Protein AF-A0A814EZA2-F1 (afdb_monomer_lite)

Secondary structure (DSSP, 8-state):
--EEEEETTS-EEEEEEETTEEEEEEE-TTSS-EEEEEEEEETTEEEEE-EEESSS------EEEEEEEETTEEEEEEESSSS-S-EEEEE--

pLDDT: mean 82.35, std 10.91, range [55.25, 95.44]

Sequence (93 aa):
MSGCWEGDDGSCYMIGTCQTQIYWLAIDKNNRWAHVRVGTYNNNIISMNWDDLIIGQNRIHDAIECRIISSNKILIVKCIHGQFLTKELTKKS

Structure (mmCIF, N/CA/C/O backbone):
data_AF-A0A814EZA2-F1
#
_entry.id   AF-A0A814EZA2-F1
#
loop_
_atom_site.group_PDB
_atom_site.id
_atom_site.type_symbol
_atom_site.label_atom_id
_atom_site.label_alt_id
_atom_site.label_comp_id
_atom_site.label_asym_id
_atom_site.label_entity_id
_atom_site.label_seq_id
_atom_site.pdbx_PDB_ins_code
_atom_site.Cartn_x
_atom_site.Cartn_y
_atom_site.Cartn_z
_atom_site.occupancy
_atom_site.B_iso_or_equiv
_atom_site.auth_seq_id
_atom_site.auth_comp_id
_atom_site.auth_asym_id
_atom_site.auth_atom_id
_atom_site.pdbx_PDB_model_num
ATOM 1 N N . MET A 1 1 ? -9.559 3.215 8.098 1.00 78.69 1 MET A N 1
ATOM 2 C CA . MET A 1 1 ? -8.122 3.341 7.760 1.00 78.69 1 MET A CA 1
ATOM 3 C C . MET A 1 1 ? -7.867 4.304 6.612 1.00 78.69 1 MET A C 1
ATOM 5 O O . MET A 1 1 ? -6.732 4.724 6.436 1.00 78.69 1 MET A O 1
ATOM 9 N N . SER A 1 2 ? -8.900 4.663 5.847 1.00 90.31 2 SER A N 1
ATOM 10 C CA . SER A 1 2 ? -8.745 5.487 4.657 1.00 90.31 2 SER A CA 1
ATOM 11 C C . SER A 1 2 ? -7.995 6.804 4.909 1.00 90.31 2 SER A C 1
ATOM 13 O O . SER A 1 2 ? -8.186 7.444 5.954 1.00 90.31 2 SER A O 1
ATOM 15 N N . GLY A 1 3 ? -7.132 7.187 3.970 1.00 92.12 3 GLY A N 1
ATOM 16 C CA . GLY A 1 3 ? -6.397 8.449 3.984 1.00 92.12 3 GLY A CA 1
ATOM 17 C C . GLY A 1 3 ? -5.121 8.428 3.145 1.00 92.12 3 GLY A C 1
ATOM 18 O O . GLY A 1 3 ? -4.796 7.433 2.495 1.00 92.12 3 GLY A O 1
ATOM 19 N N . CYS A 1 4 ? -4.398 9.544 3.204 1.00 93.94 4 CYS A N 1
ATOM 20 C CA . CYS A 1 4 ? -3.062 9.685 2.642 1.00 93.94 4 CYS A CA 1
ATOM 21 C C . CYS A 1 4 ? -2.013 9.377 3.710 1.00 93.94 4 CYS A C 1
ATOM 23 O O . CYS A 1 4 ? -2.142 9.769 4.871 1.00 93.94 4 CYS A O 1
ATOM 25 N N . TRP A 1 5 ? -0.968 8.683 3.301 1.00 94.88 5 TRP A N 1
ATOM 26 C CA . TRP A 1 5 ? 0.111 8.201 4.140 1.00 94.88 5 TRP A CA 1
ATOM 27 C C . TRP A 1 5 ? 1.437 8.535 3.468 1.00 94.88 5 TRP A C 1
ATOM 29 O O . TRP A 1 5 ? 1.521 8.642 2.243 1.00 94.88 5 TRP A O 1
ATOM 39 N N . GLU A 1 6 ? 2.467 8.719 4.276 1.00 95.44 6 GLU A N 1
ATOM 40 C CA . GLU A 1 6 ? 3.831 8.957 3.825 1.00 95.44 6 GLU A CA 1
ATOM 41 C C . GLU A 1 6 ? 4.721 7.815 4.291 1.00 95.44 6 GLU A C 1
ATOM 43 O O . GLU A 1 6 ? 4.675 7.432 5.461 1.00 95.44 6 GLU A O 1
ATOM 48 N N . GLY A 1 7 ? 5.497 7.256 3.367 1.00 90.94 7 GLY A N 1
ATOM 49 C CA . GLY A 1 7 ? 6.547 6.310 3.713 1.00 90.94 7 GLY A CA 1
ATOM 50 C C . GLY A 1 7 ? 7.775 7.019 4.268 1.00 90.94 7 GLY A C 1
ATOM 51 O O . GLY A 1 7 ? 8.028 8.177 3.948 1.00 90.94 7 GLY A O 1
ATOM 52 N N . ASP A 1 8 ? 8.580 6.300 5.042 1.00 90.81 8 ASP A N 1
ATOM 53 C CA . ASP A 1 8 ? 9.908 6.749 5.492 1.00 90.81 8 ASP A CA 1
ATOM 54 C C . ASP A 1 8 ? 10.858 7.189 4.353 1.00 90.81 8 ASP A C 1
ATOM 56 O O . ASP A 1 8 ? 11.803 7.946 4.570 1.00 90.81 8 ASP A O 1
ATOM 60 N N . ASP A 1 9 ? 10.586 6.774 3.116 1.00 86.62 9 ASP A N 1
ATOM 61 C CA . ASP A 1 9 ? 11.292 7.176 1.901 1.00 86.62 9 ASP A CA 1
ATOM 62 C C . ASP A 1 9 ? 10.793 8.504 1.297 1.00 86.62 9 ASP A C 1
ATOM 64 O O . ASP A 1 9 ? 11.379 9.004 0.325 1.00 86.62 9 ASP A O 1
ATOM 68 N N . GLY A 1 10 ? 9.740 9.084 1.876 1.00 91.00 10 GLY A N 1
ATOM 69 C CA . GLY A 1 10 ? 9.018 10.272 1.417 1.00 91.00 10 GLY A CA 1
ATOM 70 C C . GLY A 1 10 ? 7.970 9.988 0.336 1.00 91.00 10 GLY A C 1
ATOM 71 O O . GLY A 1 10 ? 7.390 10.926 -0.207 1.00 91.00 10 GLY A O 1
ATOM 72 N N . SER A 1 11 ? 7.741 8.721 -0.021 1.00 92.62 11 SER A N 1
ATOM 73 C CA . SER A 1 11 ? 6.755 8.347 -1.041 1.00 92.62 11 SER A CA 1
ATOM 74 C C . SER A 1 11 ? 5.326 8.496 -0.515 1.00 92.62 11 SER A C 1
ATOM 76 O O . SER A 1 11 ? 5.070 8.380 0.686 1.00 92.62 11 SER A O 1
ATOM 78 N N . CYS A 1 12 ? 4.381 8.753 -1.417 1.00 94.31 12 CYS A N 1
ATOM 79 C CA . CYS A 1 12 ? 2.978 8.979 -1.084 1.00 94.31 12 CYS A CA 1
ATOM 80 C C . CYS A 1 12 ? 2.166 7.695 -1.252 1.00 94.31 12 CYS A C 1
ATOM 82 O O . CYS A 1 12 ? 2.305 6.999 -2.254 1.00 94.31 12 CYS A O 1
ATOM 84 N N . TYR A 1 13 ? 1.285 7.407 -0.298 1.00 93.62 13 TYR A N 1
ATOM 85 C CA . TYR A 1 13 ? 0.419 6.234 -0.305 1.00 93.62 13 TYR A CA 1
ATOM 86 C C . TYR A 1 13 ? -1.020 6.669 -0.020 1.00 93.62 13 TYR A C 1
ATOM 88 O O . TYR A 1 13 ? -1.331 7.208 1.038 1.00 93.62 13 TYR A O 1
ATOM 96 N N . MET A 1 14 ? -1.923 6.432 -0.959 1.00 94.81 14 MET A N 1
ATOM 97 C CA . MET A 1 14 ? -3.361 6.598 -0.804 1.00 94.81 14 MET A CA 1
ATOM 98 C C . MET A 1 14 ? -3.965 5.232 -0.496 1.00 94.81 14 MET A C 1
ATOM 100 O O . MET A 1 14 ? -3.944 4.323 -1.326 1.00 94.81 14 MET A O 1
ATOM 104 N N . ILE A 1 15 ? -4.486 5.088 0.718 1.00 92.94 15 ILE A N 1
ATOM 105 C CA . ILE A 1 15 ? -5.066 3.837 1.199 1.00 92.94 15 ILE A CA 1
ATOM 106 C C . ILE A 1 15 ? -6.546 4.078 1.461 1.00 92.94 15 ILE A C 1
ATOM 108 O O . ILE A 1 15 ? -6.907 5.033 2.145 1.00 92.94 15 ILE A O 1
ATOM 112 N N . GLY A 1 16 ? -7.407 3.210 0.939 1.00 91.44 16 GLY A N 1
ATOM 113 C CA . GLY A 1 16 ? -8.846 3.189 1.190 1.00 91.44 16 GLY A CA 1
ATOM 114 C C . GLY A 1 16 ? -9.279 1.835 1.738 1.00 91.44 16 GLY A C 1
ATOM 115 O O . GLY A 1 16 ? -8.735 0.809 1.354 1.00 91.44 16 GLY A O 1
ATOM 116 N N . THR A 1 17 ? -10.262 1.804 2.633 1.00 89.88 17 THR A N 1
ATOM 117 C CA . THR A 1 17 ? -10.831 0.548 3.152 1.00 89.88 17 THR A CA 1
ATOM 118 C C . THR A 1 17 ? -12.342 0.530 2.989 1.00 89.88 17 THR A C 1
ATOM 120 O O . THR A 1 17 ? -12.990 1.512 3.352 1.00 89.88 17 THR A O 1
ATOM 123 N N . CYS A 1 18 ? -12.894 -0.587 2.510 1.00 88.38 18 CYS A N 1
ATOM 124 C CA . CYS A 1 18 ? -14.333 -0.846 2.447 1.00 88.38 18 CYS A CA 1
ATOM 125 C C . CYS A 1 18 ? -14.598 -2.315 2.806 1.00 88.38 18 CYS A C 1
ATOM 127 O O . CYS A 1 18 ? -14.109 -3.207 2.119 1.00 88.38 18 CYS A O 1
ATOM 129 N N . GLN A 1 19 ? -15.360 -2.574 3.872 1.00 88.38 19 GLN A N 1
ATOM 130 C CA . GLN A 1 19 ? -15.601 -3.930 4.393 1.00 88.38 19 GLN A CA 1
ATOM 131 C C . GLN A 1 19 ? -14.293 -4.699 4.644 1.00 88.38 19 GLN A C 1
ATOM 133 O O . GLN A 1 19 ? -13.532 -4.288 5.502 1.00 88.38 19 GLN A O 1
ATOM 138 N N . THR A 1 20 ? -14.018 -5.790 3.927 1.00 87.94 20 THR A N 1
ATOM 139 C CA . THR A 1 20 ? -12.764 -6.560 4.022 1.00 87.94 20 THR A CA 1
ATOM 140 C C . THR A 1 20 ? -11.765 -6.201 2.924 1.00 87.94 20 THR A C 1
ATOM 142 O O . THR A 1 20 ? -10.694 -6.799 2.846 1.00 87.94 20 THR A O 1
ATOM 145 N N . GLN A 1 21 ? -12.096 -5.234 2.066 1.00 91.06 21 GLN A N 1
ATOM 146 C CA . GLN A 1 21 ? -11.257 -4.799 0.959 1.00 91.06 21 GLN A CA 1
ATOM 147 C C . GLN A 1 21 ? -10.392 -3.605 1.343 1.00 91.06 21 GLN A C 1
ATOM 149 O O . GLN A 1 21 ? -10.816 -2.689 2.057 1.00 91.06 21 GLN A O 1
ATOM 154 N N . ILE A 1 22 ? -9.182 -3.598 0.796 1.00 91.31 22 ILE A N 1
ATOM 155 C CA . ILE A 1 22 ? -8.252 -2.480 0.859 1.00 91.31 22 ILE A CA 1
ATOM 156 C C . ILE A 1 22 ? -7.877 -2.055 -0.558 1.00 91.31 22 ILE A C 1
ATOM 158 O O . ILE A 1 22 ? -7.570 -2.879 -1.414 1.00 91.31 22 ILE A O 1
ATOM 162 N N . TYR A 1 23 ? -7.921 -0.754 -0.786 1.00 91.56 23 TYR A N 1
ATOM 163 C CA . TYR A 1 23 ? -7.576 -0.085 -2.026 1.00 91.56 23 TYR A CA 1
ATOM 164 C C . TYR A 1 23 ? -6.262 0.635 -1.781 1.00 91.56 23 TYR A C 1
ATOM 166 O O . TYR A 1 23 ? -6.142 1.386 -0.812 1.00 91.56 23 TYR A O 1
ATOM 174 N N . TRP A 1 24 ? -5.276 0.377 -2.624 1.00 92.06 24 TRP A N 1
ATOM 175 C CA . TRP A 1 24 ? -3.912 0.837 -2.440 1.00 92.06 24 TRP A CA 1
ATOM 176 C C . TRP A 1 24 ? -3.431 1.529 -3.702 1.00 92.06 24 TRP A C 1
ATOM 178 O O . TRP A 1 24 ? -3.492 0.958 -4.788 1.00 92.06 24 TRP A O 1
ATOM 188 N N . LEU A 1 25 ? -2.919 2.741 -3.546 1.00 92.56 25 LEU A N 1
ATOM 189 C CA . LEU A 1 25 ? -2.185 3.460 -4.574 1.00 92.56 25 LEU A CA 1
ATOM 190 C C . LEU A 1 25 ? -0.942 4.062 -3.925 1.00 92.56 25 LEU A C 1
ATOM 192 O O . LEU A 1 25 ? -1.055 4.774 -2.935 1.00 92.56 25 LEU A O 1
ATOM 196 N N . ALA A 1 26 ? 0.237 3.786 -4.463 1.00 91.12 26 ALA A N 1
ATOM 197 C CA . ALA A 1 26 ? 1.501 4.316 -3.968 1.00 91.12 26 ALA A CA 1
ATOM 198 C C . ALA A 1 26 ? 2.282 4.971 -5.100 1.00 91.12 26 ALA A C 1
ATOM 200 O O . ALA A 1 26 ? 2.253 4.475 -6.220 1.00 91.12 26 ALA A O 1
ATOM 201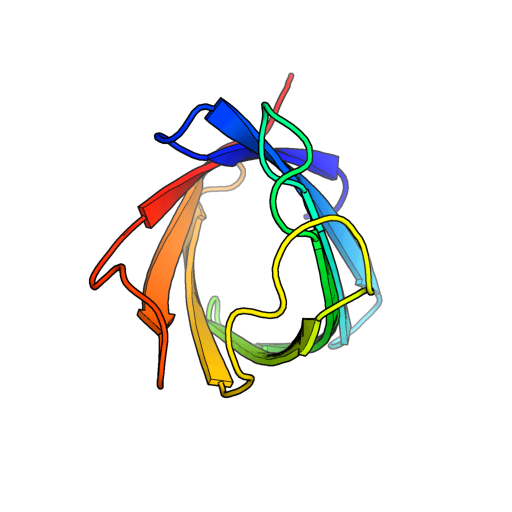 N N . ILE A 1 27 ? 2.969 6.075 -4.820 1.00 91.75 27 ILE A N 1
ATOM 202 C CA . ILE A 1 27 ? 3.727 6.845 -5.808 1.00 91.75 27 ILE A CA 1
ATOM 203 C C . ILE A 1 27 ? 5.038 7.312 -5.171 1.00 91.75 27 ILE A C 1
ATOM 205 O O . ILE A 1 27 ? 5.032 7.914 -4.092 1.00 91.75 27 ILE A O 1
ATOM 209 N N . ASP A 1 28 ? 6.158 7.055 -5.850 1.00 90.50 28 ASP A N 1
ATOM 210 C CA . ASP A 1 28 ? 7.478 7.569 -5.467 1.00 90.50 28 ASP A CA 1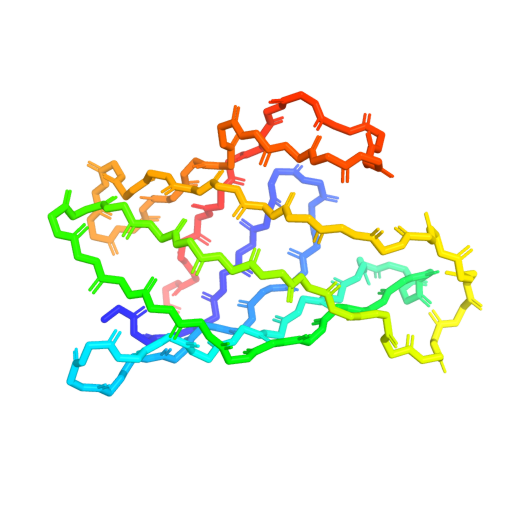
ATOM 211 C C . ASP A 1 28 ? 7.472 9.097 -5.392 1.00 90.50 28 ASP A C 1
ATOM 213 O O . ASP A 1 28 ? 6.927 9.761 -6.273 1.00 90.50 28 ASP A O 1
ATOM 217 N N . LYS A 1 29 ? 8.191 9.678 -4.429 1.00 91.56 29 LYS A N 1
ATOM 218 C CA . LYS A 1 29 ? 8.323 11.144 -4.329 1.00 91.56 29 LYS A CA 1
ATOM 219 C C . LYS A 1 29 ? 8.870 11.832 -5.588 1.00 91.56 29 LYS A C 1
ATOM 221 O O . LYS A 1 29 ? 8.609 13.011 -5.795 1.00 91.56 29 LYS A O 1
ATOM 226 N N . ASN A 1 30 ? 9.631 11.109 -6.414 1.00 89.06 30 ASN A N 1
ATOM 227 C CA . ASN A 1 30 ? 10.200 11.606 -7.666 1.00 89.06 30 ASN A CA 1
ATOM 228 C C . ASN A 1 30 ? 9.503 11.010 -8.904 1.00 89.06 30 ASN A C 1
ATOM 230 O O . ASN A 1 30 ? 10.077 11.042 -9.990 1.00 89.06 30 ASN A O 1
ATOM 234 N N . ASN A 1 31 ? 8.306 10.424 -8.758 1.00 85.81 31 ASN A N 1
ATOM 235 C CA . ASN A 1 31 ? 7.535 9.798 -9.841 1.00 85.81 31 ASN A CA 1
ATOM 236 C C . ASN A 1 31 ? 8.295 8.698 -10.612 1.00 85.81 31 ASN A C 1
ATOM 238 O O . ASN A 1 31 ? 8.085 8.502 -11.807 1.00 85.81 31 ASN A O 1
ATOM 242 N N . ARG A 1 32 ? 9.211 7.983 -9.945 1.00 83.69 32 ARG A N 1
ATOM 243 C CA . ARG A 1 32 ? 10.001 6.906 -10.570 1.00 83.69 32 ARG A CA 1
ATOM 244 C C . ARG A 1 32 ? 9.270 5.569 -10.657 1.00 83.69 32 ARG A C 1
ATOM 246 O O . ARG A 1 32 ? 9.715 4.720 -11.420 1.00 83.69 32 ARG A O 1
ATOM 253 N N . TRP A 1 33 ? 8.247 5.375 -9.833 1.00 85.31 33 TRP A N 1
ATOM 254 C CA . TRP A 1 33 ? 7.400 4.187 -9.784 1.00 85.31 33 TRP A CA 1
ATOM 255 C C . TRP A 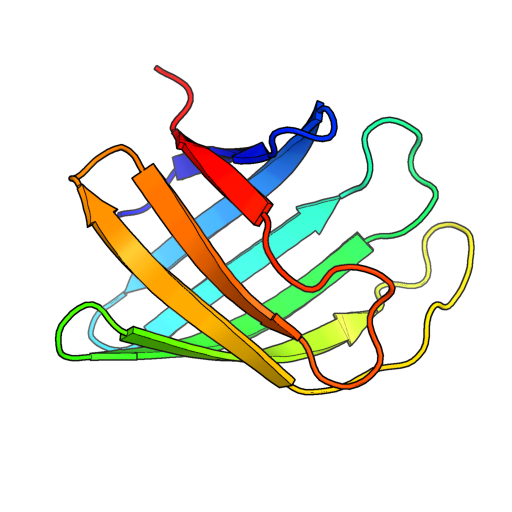1 33 ? 6.035 4.577 -9.215 1.00 85.31 33 TRP A C 1
ATOM 257 O O . TRP A 1 33 ? 5.922 5.555 -8.462 1.00 85.31 33 TRP A O 1
ATOM 267 N N . ALA A 1 34 ? 5.011 3.806 -9.562 1.00 86.50 34 ALA A N 1
ATOM 268 C CA . ALA A 1 34 ? 3.690 3.908 -8.968 1.00 86.50 34 ALA A CA 1
ATOM 269 C C . ALA A 1 34 ? 3.044 2.525 -8.913 1.00 86.50 34 ALA A C 1
ATOM 271 O O . ALA A 1 34 ? 3.079 1.795 -9.895 1.00 86.50 34 ALA A O 1
ATOM 272 N N . HIS A 1 35 ? 2.451 2.167 -7.777 1.00 86.94 35 HIS A N 1
ATOM 273 C CA . HIS A 1 35 ? 1.861 0.850 -7.549 1.00 86.94 35 HIS A CA 1
ATOM 274 C C . HIS A 1 35 ? 0.369 0.988 -7.270 1.00 86.94 35 HIS A C 1
ATOM 276 O O . HIS A 1 35 ? -0.025 1.867 -6.501 1.00 86.94 35 HIS A O 1
ATOM 282 N N . VAL A 1 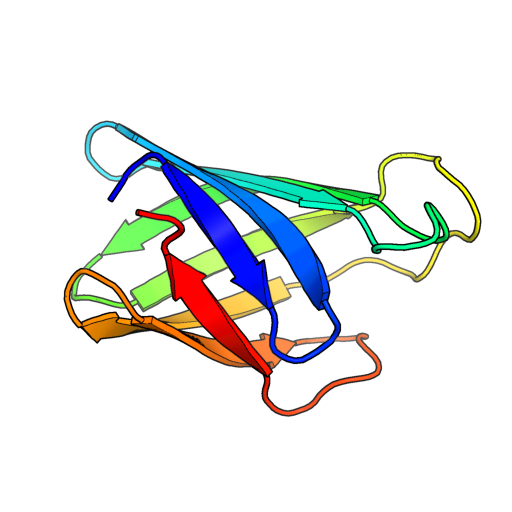36 ? -0.461 0.103 -7.817 1.00 89.06 36 VAL A N 1
ATOM 283 C CA . VAL A 1 36 ? -1.905 0.081 -7.548 1.00 89.06 36 VAL A CA 1
ATOM 284 C C . VAL A 1 36 ? -2.384 -1.323 -7.219 1.00 89.06 36 VAL A C 1
ATOM 286 O O . VAL A 1 36 ? -1.913 -2.297 -7.805 1.00 89.06 36 VAL A O 1
ATOM 289 N N . ARG A 1 37 ? -3.343 -1.440 -6.290 1.00 87.31 37 ARG A N 1
ATOM 290 C CA . ARG A 1 37 ? -4.055 -2.700 -6.076 1.00 87.31 37 ARG A CA 1
ATOM 291 C C . ARG A 1 37 ? -5.370 -2.594 -5.308 1.00 87.31 37 ARG A C 1
ATOM 293 O O . ARG A 1 37 ? -5.574 -1.689 -4.504 1.00 87.31 37 ARG A O 1
ATOM 300 N N . VAL A 1 38 ? -6.209 -3.616 -5.490 1.00 87.38 38 VAL A N 1
ATOM 301 C CA . VAL A 1 38 ? -7.249 -4.029 -4.537 1.00 87.38 38 VAL A CA 1
ATOM 302 C C . VAL A 1 38 ? -6.856 -5.354 -3.873 1.00 87.38 38 VAL A C 1
ATOM 304 O O . VAL A 1 38 ? -6.592 -6.348 -4.554 1.00 87.38 38 VAL A O 1
ATOM 307 N N . GLY A 1 39 ? -6.797 -5.363 -2.545 1.00 87.19 39 GLY A N 1
ATOM 308 C CA . GLY A 1 39 ? -6.486 -6.535 -1.731 1.00 87.19 39 GLY A CA 1
ATOM 309 C C . GLY A 1 39 ? -7.501 -6.755 -0.619 1.00 87.19 39 GLY A C 1
ATOM 310 O O . GLY A 1 39 ? -8.560 -6.125 -0.587 1.00 87.19 39 GLY A O 1
ATOM 311 N N . THR A 1 40 ? -7.148 -7.618 0.329 1.00 88.25 40 THR A N 1
ATOM 312 C CA . THR A 1 40 ? -7.967 -7.887 1.516 1.00 88.25 40 THR A CA 1
ATOM 313 C C . THR A 1 40 ? -7.236 -7.500 2.793 1.00 88.25 40 THR A C 1
ATOM 315 O O . THR A 1 40 ? -6.013 -7.639 2.876 1.00 88.25 40 THR A O 1
ATOM 318 N N . TYR A 1 41 ? -7.979 -7.053 3.804 1.00 86.38 41 TYR A N 1
ATOM 319 C CA . TYR A 1 41 ? -7.449 -6.840 5.147 1.00 86.38 41 TYR A CA 1
ATOM 320 C C . TYR A 1 41 ? -8.261 -7.625 6.182 1.00 86.38 41 TYR A C 1
ATOM 322 O O . TYR A 1 41 ? -9.492 -7.621 6.163 1.00 86.38 41 TYR A O 1
ATOM 330 N N . ASN A 1 42 ? -7.565 -8.313 7.086 1.00 86.00 42 ASN A N 1
ATOM 331 C CA . ASN A 1 42 ? -8.166 -9.062 8.188 1.00 86.00 42 ASN A CA 1
ATOM 332 C C . ASN A 1 42 ? -7.189 -9.121 9.370 1.00 86.00 42 ASN A C 1
ATOM 334 O O . ASN A 1 42 ? -5.987 -9.244 9.158 1.00 86.00 42 ASN A O 1
ATOM 338 N N . ASN A 1 43 ? -7.686 -9.051 10.609 1.00 80.19 43 ASN A N 1
ATOM 339 C CA . ASN A 1 43 ? -6.891 -9.226 11.833 1.00 80.19 43 ASN A CA 1
ATOM 340 C C . ASN A 1 43 ? -5.575 -8.421 11.847 1.00 80.19 43 ASN A C 1
ATOM 342 O O . ASN A 1 43 ? -4.522 -8.937 12.210 1.00 80.19 43 ASN A O 1
ATOM 346 N N . ASN A 1 44 ? -5.638 -7.150 11.435 1.00 81.81 44 ASN A N 1
ATOM 347 C CA . ASN A 1 44 ? -4.496 -6.226 11.339 1.00 81.81 44 ASN A CA 1
ATOM 348 C C . ASN A 1 44 ? -3.420 -6.591 10.299 1.00 81.81 44 ASN A C 1
ATOM 350 O O . ASN A 1 44 ? -2.368 -5.947 10.259 1.00 81.81 44 ASN A O 1
ATOM 354 N N . ILE A 1 45 ? -3.682 -7.577 9.444 1.00 85.19 45 ILE A N 1
ATOM 355 C CA . ILE A 1 45 ? -2.827 -7.966 8.326 1.00 85.19 45 ILE A CA 1
ATOM 356 C C . ILE A 1 45 ? -3.471 -7.480 7.032 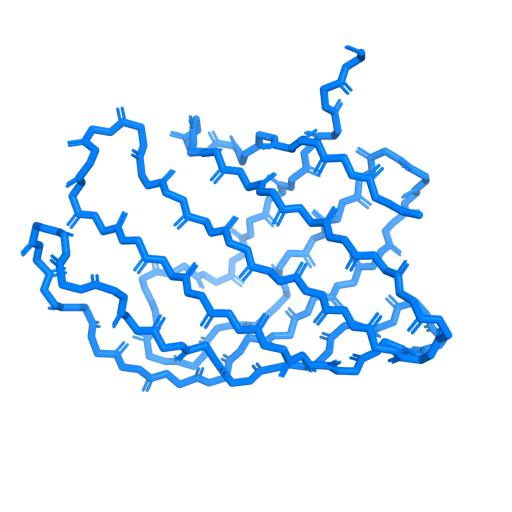1.00 85.19 45 ILE A C 1
ATOM 358 O O . ILE A 1 45 ? -4.672 -7.642 6.800 1.00 85.19 45 ILE A O 1
ATOM 362 N N . ILE A 1 46 ? -2.647 -6.870 6.192 1.00 84.81 46 ILE A N 1
ATOM 363 C CA . ILE A 1 46 ? -2.984 -6.468 4.834 1.00 84.81 46 ILE A CA 1
ATOM 364 C C . ILE A 1 46 ? -2.223 -7.399 3.893 1.00 84.81 46 ILE A C 1
ATOM 366 O O . ILE A 1 46 ? -0.995 -7.475 3.961 1.00 84.81 46 ILE A O 1
ATOM 370 N N . SER A 1 47 ? -2.950 -8.074 3.004 1.00 81.44 47 SER A N 1
ATOM 371 C CA . SER A 1 47 ? -2.376 -8.979 2.006 1.00 81.44 47 SER A CA 1
ATOM 372 C C . SER A 1 47 ? -2.840 -8.573 0.613 1.00 81.44 47 SER A C 1
ATOM 374 O O . SER A 1 47 ? -4.045 -8.490 0.350 1.00 81.44 47 SER A O 1
ATOM 376 N N . MET A 1 48 ? -1.887 -8.304 -0.282 1.00 81.81 48 MET A N 1
ATOM 377 C CA . MET A 1 48 ? -2.179 -7.946 -1.670 1.00 81.81 48 MET A CA 1
ATOM 378 C C . MET A 1 48 ? -1.007 -8.237 -2.617 1.00 81.81 48 MET A C 1
ATOM 380 O O . MET A 1 48 ? 0.152 -8.162 -2.218 1.00 81.81 48 MET A O 1
ATOM 384 N N . ASN A 1 49 ? -1.322 -8.511 -3.884 1.00 75.50 49 ASN A N 1
ATOM 385 C CA . ASN A 1 49 ? -0.350 -8.570 -4.985 1.00 75.50 49 ASN A CA 1
ATOM 386 C C . ASN A 1 49 ? -0.378 -7.236 -5.707 1.00 75.50 49 ASN A C 1
ATOM 388 O O . ASN A 1 49 ? -1.415 -6.933 -6.266 1.00 75.50 49 ASN A O 1
ATOM 392 N N . TRP A 1 50 ? 0.668 -6.425 -5.691 1.00 74.69 50 TRP A N 1
ATOM 393 C CA . TRP A 1 50 ? 0.609 -5.092 -6.297 1.00 74.69 50 TRP A CA 1
ATOM 394 C C . TRP A 1 50 ? 1.037 -5.125 -7.765 1.00 74.69 50 TRP A C 1
ATOM 396 O O . TRP A 1 50 ? 1.884 -5.928 -8.149 1.00 74.69 50 TRP A O 1
ATOM 406 N N . ASP A 1 51 ? 0.443 -4.242 -8.571 1.00 74.50 51 ASP A N 1
ATOM 407 C CA . ASP A 1 51 ? 0.820 -4.049 -9.971 1.00 74.50 51 ASP A CA 1
ATOM 408 C C . ASP A 1 51 ? 1.479 -2.678 -10.151 1.00 74.50 51 ASP A C 1
ATOM 410 O O . ASP A 1 51 ? 1.111 -1.707 -9.478 1.00 74.50 51 ASP A O 1
ATOM 414 N N . ASP A 1 52 ? 2.424 -2.593 -11.085 1.00 78.06 52 ASP A N 1
ATOM 415 C CA . ASP A 1 52 ? 3.028 -1.334 -11.506 1.00 78.06 52 ASP A CA 1
ATOM 416 C C . ASP A 1 52 ? 2.061 -0.587 -12.433 1.00 78.06 52 ASP A C 1
ATOM 418 O O . ASP A 1 52 ? 1.610 -1.100 -13.461 1.00 78.06 52 ASP A O 1
ATOM 422 N N . LEU A 1 53 ? 1.782 0.672 -12.109 1.00 74.75 53 LEU A N 1
ATOM 423 C CA . LEU A 1 53 ? 1.339 1.640 -13.101 1.00 74.75 53 LEU A CA 1
ATOM 424 C C . LEU A 1 53 ? 2.574 2.106 -13.873 1.00 74.75 53 LEU A C 1
ATOM 426 O O . LEU A 1 53 ? 3.600 2.417 -13.270 1.00 74.75 53 LEU A O 1
ATOM 430 N N . ILE A 1 54 ? 2.473 2.188 -15.203 1.00 69.31 54 ILE A N 1
ATOM 431 C CA . ILE A 1 54 ? 3.579 2.617 -16.073 1.00 69.31 54 ILE A CA 1
ATOM 432 C C . ILE A 1 54 ? 3.822 4.120 -15.883 1.00 69.31 54 ILE A C 1
ATOM 434 O O . ILE A 1 54 ? 3.368 4.962 -16.656 1.00 69.31 54 ILE A O 1
ATOM 438 N N . ILE A 1 55 ? 4.531 4.447 -14.809 1.00 64.81 55 ILE A N 1
ATOM 439 C CA . ILE A 1 55 ? 5.003 5.775 -14.444 1.00 64.81 55 ILE A CA 1
ATOM 440 C C . ILE A 1 55 ? 6.469 5.600 -14.046 1.00 64.81 55 ILE A C 1
ATOM 442 O O . ILE A 1 55 ? 6.779 5.040 -12.997 1.00 64.81 55 ILE A O 1
ATOM 446 N N . GLY A 1 56 ? 7.379 6.048 -14.911 1.00 62.47 56 GLY A N 1
ATOM 447 C CA . GLY A 1 56 ? 8.816 5.891 -14.697 1.00 62.47 56 GLY A CA 1
ATOM 448 C C . GLY A 1 56 ? 9.330 4.487 -15.040 1.00 62.47 56 GLY A C 1
ATOM 449 O O . GLY A 1 56 ? 9.124 4.002 -16.150 1.00 62.47 56 GLY A O 1
ATOM 450 N N . GLN A 1 57 ? 10.073 3.865 -14.123 1.00 59.69 57 GLN A N 1
ATOM 451 C CA . GLN A 1 57 ? 10.699 2.554 -14.321 1.00 59.69 57 GLN A CA 1
ATOM 452 C C . GLN A 1 57 ? 9.759 1.430 -13.872 1.00 59.69 57 GLN A C 1
ATOM 454 O O . GLN A 1 57 ? 9.277 1.452 -12.745 1.00 59.69 57 GLN A O 1
ATOM 459 N N . ASN A 1 58 ? 9.568 0.418 -14.723 1.00 58.16 58 ASN A N 1
ATOM 460 C CA . ASN A 1 58 ? 8.925 -0.845 -14.346 1.00 58.16 58 ASN A CA 1
ATOM 461 C C . ASN A 1 58 ? 9.853 -1.606 -13.382 1.00 58.16 58 ASN A C 1
ATOM 463 O O . ASN A 1 58 ? 11.012 -1.855 -13.732 1.00 58.16 58 ASN A O 1
ATOM 467 N N . ARG A 1 59 ? 9.386 -1.914 -12.166 1.00 60.78 59 ARG A N 1
ATOM 468 C CA . ARG A 1 59 ? 10.218 -2.483 -11.092 1.00 60.78 59 ARG A CA 1
ATOM 469 C C . ARG A 1 59 ? 9.944 -3.954 -10.795 1.00 60.78 59 ARG A C 1
ATOM 471 O O . ARG A 1 59 ? 10.633 -4.494 -9.935 1.00 60.78 59 ARG A O 1
ATOM 478 N N . ILE A 1 60 ? 9.095 -4.606 -11.593 1.00 56.06 60 ILE A N 1
ATOM 479 C CA . ILE A 1 60 ? 8.738 -6.029 -11.492 1.00 56.06 60 ILE A CA 1
ATOM 480 C C . ILE A 1 60 ? 7.857 -6.310 -10.260 1.00 56.06 60 ILE A C 1
ATOM 482 O O . ILE A 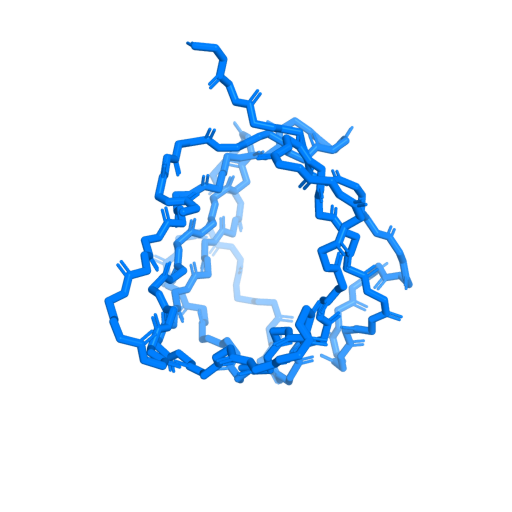1 60 ? 8.094 -5.842 -9.151 1.00 56.06 60 ILE A O 1
ATOM 486 N N . HIS A 1 61 ? 6.803 -7.083 -10.516 1.00 63.06 61 HIS A N 1
ATOM 487 C CA . HIS A 1 61 ? 5.599 -7.258 -9.702 1.00 63.06 61 HIS A CA 1
ATOM 488 C C . HIS A 1 61 ? 5.702 -8.439 -8.736 1.00 63.06 61 HIS A C 1
ATOM 490 O O . HIS A 1 61 ? 6.189 -9.494 -9.148 1.00 63.06 61 HIS A O 1
ATOM 496 N N . ASP A 1 62 ? 5.139 -8.318 -7.525 1.00 67.19 62 ASP A N 1
ATOM 497 C CA . ASP A 1 62 ? 4.741 -9.486 -6.720 1.00 67.19 62 ASP A CA 1
ATOM 498 C C . ASP A 1 62 ? 3.870 -9.110 -5.489 1.00 67.19 62 ASP A C 1
ATOM 500 O O . ASP A 1 62 ? 3.173 -8.096 -5.467 1.00 67.19 62 ASP A O 1
ATOM 504 N N . ALA A 1 63 ? 3.855 -9.945 -4.451 1.00 67.94 63 ALA A N 1
ATOM 505 C CA . ALA A 1 63 ? 3.123 -9.741 -3.207 1.00 67.94 63 ALA A CA 1
ATOM 506 C C . ALA A 1 63 ? 3.813 -8.789 -2.212 1.00 67.94 63 ALA A C 1
ATOM 508 O O . ALA A 1 63 ? 5.022 -8.871 -1.972 1.00 67.94 63 ALA A O 1
ATOM 509 N N . ILE A 1 64 ? 3.009 -7.954 -1.543 1.00 76.06 64 ILE A N 1
ATOM 510 C CA . ILE A 1 64 ? 3.384 -7.273 -0.295 1.00 76.06 64 ILE A CA 1
ATOM 511 C C . ILE A 1 64 ? 2.525 -7.776 0.860 1.00 76.06 64 ILE A C 1
ATOM 513 O O . ILE A 1 64 ? 1.323 -8.020 0.723 1.00 76.06 64 ILE A O 1
ATOM 517 N N . GLU A 1 65 ? 3.153 -7.888 2.022 1.00 82.06 65 GLU A N 1
ATOM 518 C CA . GLU A 1 65 ? 2.476 -8.129 3.288 1.00 82.06 65 GLU A CA 1
ATOM 519 C C . GLU A 1 65 ? 2.768 -6.967 4.230 1.00 82.06 65 GLU A C 1
ATOM 521 O O . GLU A 1 65 ? 3.927 -6.580 4.428 1.00 82.06 65 GLU A O 1
ATOM 526 N N . CYS A 1 66 ? 1.710 -6.424 4.827 1.00 85.19 66 CYS A N 1
ATOM 527 C CA . CYS A 1 66 ? 1.816 -5.327 5.777 1.00 85.19 66 CYS A CA 1
ATOM 528 C C . CYS A 1 66 ? 1.090 -5.659 7.083 1.00 85.19 66 CYS A C 1
ATOM 530 O O . CYS A 1 66 ? 0.078 -6.364 7.101 1.00 85.19 66 CYS A O 1
ATOM 532 N N . ARG A 1 67 ? 1.579 -5.081 8.180 1.00 87.50 67 ARG A N 1
ATOM 533 C CA . ARG A 1 67 ? 0.987 -5.147 9.516 1.00 87.50 67 ARG A CA 1
ATOM 534 C C . ARG A 1 67 ? 0.585 -3.753 9.977 1.00 87.50 67 ARG A C 1
ATOM 536 O O . ARG A 1 67 ? 1.389 -2.824 9.950 1.00 87.50 67 ARG A O 1
ATOM 543 N N . ILE A 1 68 ? -0.649 -3.613 10.439 1.00 86.44 68 ILE A N 1
ATOM 544 C CA . ILE A 1 68 ? -1.131 -2.385 11.075 1.00 86.44 68 ILE A CA 1
ATOM 545 C C . ILE A 1 68 ? -0.621 -2.370 12.519 1.00 86.44 68 ILE A C 1
ATOM 547 O O . ILE A 1 68 ? -0.932 -3.278 13.288 1.00 86.44 68 ILE A O 1
ATOM 551 N N . ILE A 1 69 ? 0.174 -1.358 12.878 1.00 89.44 69 ILE A N 1
ATOM 552 C CA . ILE A 1 69 ? 0.756 -1.210 14.225 1.00 89.44 69 ILE A CA 1
ATOM 553 C C . ILE A 1 69 ? -0.133 -0.322 15.101 1.00 89.44 69 ILE A C 1
ATOM 555 O O . ILE A 1 69 ? -0.325 -0.596 16.283 1.00 89.44 69 ILE A O 1
ATOM 559 N N . SER A 1 70 ? -0.697 0.737 14.523 1.00 87.44 70 SER A N 1
ATOM 560 C CA . SER A 1 70 ? -1.612 1.660 15.199 1.00 87.44 70 SER A CA 1
ATOM 561 C C . SER A 1 70 ? -2.551 2.318 14.184 1.00 87.44 70 SER A C 1
ATOM 563 O O . SER A 1 70 ? -2.431 2.119 12.975 1.00 87.44 70 SER A O 1
ATOM 565 N N . SER A 1 71 ? -3.479 3.153 14.657 1.00 85.00 71 SER A N 1
ATOM 566 C CA . SER A 1 71 ? -4.400 3.910 13.795 1.00 85.00 71 SER A CA 1
ATOM 567 C C . SER A 1 71 ? -3.701 4.835 12.786 1.00 85.00 71 SER A C 1
ATOM 569 O O . SER A 1 71 ? -4.313 5.200 11.780 1.00 85.00 71 SER A O 1
ATOM 571 N N . ASN A 1 72 ? -2.438 5.198 13.038 1.00 88.12 72 ASN A N 1
ATOM 572 C CA . ASN A 1 72 ? -1.628 6.086 12.207 1.00 88.12 72 ASN A CA 1
ATOM 573 C C . ASN A 1 72 ? -0.304 5.471 11.723 1.00 88.12 72 ASN A C 1
ATOM 575 O O . ASN A 1 72 ? 0.478 6.201 11.114 1.00 88.12 72 ASN A O 1
ATOM 579 N N . LYS A 1 73 ? -0.055 4.170 11.952 1.00 88.94 73 LYS A N 1
ATOM 580 C CA . LYS A 1 73 ? 1.168 3.484 11.503 1.00 88.94 73 LYS A CA 1
ATOM 581 C C . LYS A 1 73 ? 0.913 2.117 10.872 1.00 88.94 73 LYS A C 1
ATOM 583 O O . LYS A 1 73 ? 0.240 1.264 11.458 1.00 88.94 73 LYS A O 1
ATOM 588 N N . ILE A 1 74 ? 1.532 1.888 9.715 1.00 88.50 74 ILE A N 1
ATOM 589 C CA . ILE A 1 74 ? 1.564 0.599 9.007 1.00 88.50 74 ILE A CA 1
ATOM 590 C C . ILE A 1 74 ? 3.023 0.224 8.742 1.00 88.50 74 ILE A C 1
ATOM 592 O O . ILE A 1 74 ? 3.817 1.069 8.343 1.00 88.50 74 ILE A O 1
ATOM 596 N N . LEU A 1 75 ? 3.363 -1.048 8.931 1.00 88.44 75 LEU A N 1
ATOM 597 C CA . LEU A 1 75 ? 4.674 -1.605 8.618 1.00 88.44 75 LEU A CA 1
ATOM 598 C C . LEU A 1 75 ? 4.558 -2.580 7.451 1.00 88.44 75 LEU A C 1
ATOM 600 O O . LEU A 1 75 ? 3.817 -3.557 7.537 1.00 88.44 75 LEU A O 1
ATOM 604 N N . ILE A 1 76 ? 5.311 -2.347 6.381 1.00 84.19 76 ILE A N 1
ATOM 605 C CA . ILE A 1 76 ? 5.524 -3.335 5.321 1.00 84.19 76 ILE A CA 1
ATOM 606 C C . ILE A 1 76 ? 6.520 -4.358 5.872 1.00 84.19 76 ILE A C 1
ATOM 608 O O . ILE A 1 76 ? 7.659 -4.000 6.169 1.00 84.19 76 ILE A O 1
ATOM 612 N N . VAL A 1 77 ? 6.073 -5.601 6.066 1.00 82.31 77 VAL A N 1
ATOM 613 C CA . VAL A 1 77 ? 6.857 -6.677 6.707 1.00 82.31 77 VAL A CA 1
ATOM 614 C C . VAL A 1 77 ? 7.463 -7.648 5.699 1.00 82.31 77 VAL A C 1
ATOM 616 O O . VAL A 1 77 ? 8.411 -8.358 6.026 1.00 82.31 77 VAL A O 1
ATOM 619 N N . LYS A 1 78 ? 6.917 -7.696 4.481 1.00 76.25 78 LYS A N 1
ATOM 620 C CA . LYS A 1 78 ? 7.442 -8.511 3.389 1.00 76.25 78 LYS A CA 1
ATOM 621 C C . LYS A 1 78 ? 7.119 -7.861 2.053 1.00 76.25 78 LYS A C 1
ATOM 623 O O . LYS A 1 78 ? 5.999 -7.409 1.833 1.00 76.25 78 LYS A O 1
ATOM 628 N N . CYS A 1 79 ? 8.091 -7.878 1.153 1.00 71.38 79 CYS A N 1
ATOM 629 C CA . CYS A 1 79 ? 7.907 -7.570 -0.255 1.00 71.38 79 CYS A CA 1
ATOM 630 C C . CYS A 1 79 ? 8.605 -8.667 -1.056 1.00 71.38 79 CYS A C 1
ATOM 632 O O . CYS A 1 79 ? 9.799 -8.903 -0.869 1.00 71.38 79 CYS A O 1
ATOM 634 N N . ILE A 1 80 ? 7.860 -9.385 -1.890 1.00 66.25 80 ILE A N 1
ATOM 635 C CA . ILE A 1 80 ? 8.445 -10.333 -2.835 1.00 66.25 80 ILE A CA 1
ATOM 636 C C . ILE A 1 80 ? 8.833 -9.511 -4.081 1.00 66.25 80 ILE A C 1
ATOM 638 O O . ILE A 1 80 ? 8.070 -8.662 -4.524 1.00 66.25 80 ILE A O 1
ATOM 642 N N . HIS A 1 81 ? 10.071 -9.667 -4.561 1.00 63.12 81 HIS A N 1
ATOM 643 C CA . HIS A 1 81 ? 10.648 -8.923 -5.699 1.00 63.12 81 HIS A CA 1
ATOM 644 C C . HIS A 1 81 ? 10.768 -7.381 -5.578 1.00 63.12 81 HIS A C 1
ATOM 646 O O . HIS A 1 81 ? 10.961 -6.700 -6.579 1.00 63.12 81 HIS A O 1
ATOM 652 N N . GLY A 1 82 ? 10.792 -6.815 -4.364 1.00 55.66 82 GLY A N 1
ATOM 653 C CA . GLY A 1 82 ? 11.118 -5.397 -4.126 1.00 55.66 82 GLY A CA 1
ATOM 654 C C . GLY A 1 82 ? 12.499 -5.164 -3.495 1.00 55.66 82 GLY A C 1
ATOM 655 O O . GLY A 1 82 ? 13.052 -6.033 -2.830 1.00 55.66 82 GLY A O 1
ATOM 656 N N . GLN A 1 83 ? 13.049 -3.950 -3.637 1.00 57.44 83 GLN A N 1
ATOM 657 C CA . GLN A 1 83 ? 14.333 -3.546 -3.025 1.00 57.44 83 GLN A CA 1
ATOM 658 C C . GLN A 1 83 ? 14.302 -3.368 -1.490 1.00 57.44 83 GLN A C 1
ATOM 660 O O . GLN A 1 83 ? 15.323 -3.009 -0.906 1.00 57.44 83 GLN A O 1
ATOM 665 N N . PHE A 1 84 ? 13.167 -3.583 -0.818 1.00 55.25 84 PHE A N 1
ATOM 666 C CA . PHE A 1 84 ? 13.005 -3.231 0.597 1.00 55.25 84 PHE A CA 1
ATOM 667 C C . PHE A 1 84 ? 12.508 -4.415 1.431 1.00 55.25 84 PHE A C 1
ATOM 669 O O . PHE A 1 84 ? 11.497 -5.031 1.100 1.00 55.25 84 PHE A O 1
ATOM 676 N N . LEU A 1 85 ? 13.209 -4.691 2.538 1.00 60.97 85 LEU A N 1
ATOM 677 C CA . LEU A 1 85 ? 12.846 -5.719 3.524 1.00 60.97 85 LEU A CA 1
ATOM 678 C C . LEU A 1 85 ? 11.831 -5.203 4.560 1.00 60.97 85 LEU A C 1
ATOM 680 O O . LEU A 1 85 ? 11.015 -5.985 5.036 1.00 60.97 85 LEU A O 1
ATOM 684 N N . THR A 1 86 ? 11.843 -3.899 4.871 1.00 70.25 86 THR A N 1
ATOM 685 C CA . THR A 1 86 ? 10.925 -3.251 5.827 1.00 70.25 86 THR A CA 1
ATOM 686 C C . THR A 1 86 ? 10.737 -1.765 5.512 1.00 70.25 86 THR A C 1
ATOM 688 O O . THR A 1 86 ? 11.723 -1.094 5.205 1.00 70.25 86 THR A O 1
ATOM 691 N N . LYS A 1 87 ? 9.505 -1.246 5.618 1.00 83.06 87 LYS A N 1
ATOM 692 C CA . LYS A 1 87 ? 9.174 0.185 5.444 1.00 83.06 87 LYS A CA 1
ATOM 693 C C . LYS A 1 87 ? 8.039 0.618 6.370 1.00 83.06 87 LYS A C 1
ATOM 695 O O . LYS A 1 87 ? 7.035 -0.091 6.457 1.00 83.06 87 LYS A O 1
ATOM 700 N N . GLU A 1 88 ? 8.170 1.779 7.010 1.00 88.38 88 GLU A N 1
ATOM 701 C CA . GLU A 1 88 ? 7.115 2.370 7.846 1.00 88.38 88 GLU A CA 1
ATOM 702 C C . GLU A 1 88 ? 6.309 3.421 7.070 1.00 88.38 88 GLU A C 1
ATOM 704 O O . GLU A 1 88 ? 6.871 4.280 6.392 1.00 88.38 88 GLU A O 1
ATOM 709 N N . LEU A 1 89 ? 4.980 3.356 7.187 1.00 89.25 89 LEU A N 1
ATOM 710 C CA . LEU A 1 89 ? 4.048 4.353 6.669 1.00 89.25 89 LEU A CA 1
ATOM 711 C C . LEU A 1 89 ? 3.380 5.090 7.829 1.00 89.25 89 LEU A C 1
ATOM 713 O O . LEU A 1 89 ? 2.798 4.457 8.714 1.00 89.25 89 LEU A O 1
ATOM 717 N N . THR A 1 90 ? 3.389 6.420 7.772 1.00 92.50 90 THR A N 1
ATOM 718 C CA . THR A 1 90 ? 2.726 7.300 8.741 1.00 92.50 90 THR A CA 1
ATOM 719 C C . THR A 1 90 ? 1.563 8.034 8.086 1.00 92.50 90 THR A C 1
ATOM 721 O O . THR A 1 90 ? 1.703 8.605 7.005 1.00 92.50 90 THR A O 1
ATOM 724 N N . LYS A 1 91 ? 0.392 8.028 8.729 1.00 89.75 91 LYS A N 1
ATOM 725 C CA . LYS A 1 91 ? -0.789 8.731 8.210 1.00 89.75 91 LYS A CA 1
ATOM 726 C C . LYS A 1 91 ? -0.577 10.247 8.256 1.00 89.75 91 LYS A C 1
ATOM 728 O O . LYS A 1 91 ? -0.188 10.768 9.301 1.00 89.75 91 LYS A O 1
ATOM 733 N N . LYS A 1 92 ? -0.880 10.953 7.162 1.00 86.88 92 LYS A N 1
ATOM 734 C CA . LYS A 1 92 ? -0.929 12.422 7.156 1.00 86.88 92 LYS A CA 1
ATOM 735 C C . LYS A 1 92 ? -2.150 12.895 7.951 1.00 86.88 92 LYS A C 1
ATOM 737 O O . LYS A 1 92 ? -3.225 12.303 7.828 1.00 86.88 92 LYS A O 1
ATOM 742 N N . SER A 1 93 ? -1.940 13.904 8.796 1.00 79.00 93 SER A N 1
ATOM 743 C CA . SER A 1 93 ? -2.972 14.567 9.608 1.00 79.00 93 SER A CA 1
ATOM 744 C C . SER A 1 93 ? -4.033 15.235 8.748 1.00 79.00 93 SER A C 1
ATOM 746 O O . SER A 1 93 ? -3.619 15.879 7.757 1.00 79.00 93 SER A O 1
#

Foldseek 3Di:
DAAWKAKPQRKIWGWDDDDQKIWIWIAHPVQQWIKTDIFGDDPQKTKDWIDTDPTHDHQDTGIWIWGDPDPFKIKTCDDDSDPDNIMIMGGDD

Radius of gyration: 12.1 Å; chains: 1; bounding box: 30×25×31 Å